Protein AF-A0A535Y2P1-F1 (afdb_monomer_lite)

pLDDT: mean 76.42, std 15.9, range [45.28, 95.25]

Foldseek 3Di:
DPDPPVVVVVVVVVVVVVVVVVVVVVVVVVVVVVPPPPPPPPPDDPCPDPDDDDDADPCQCPDPDPVSNVVRVVVVVVSVVVVVD

Sequence (85 aa):
MLGFGRQLSFGLAGWLWADLLLGLFAIFLAANAAVTPNVPQRAGVDPKPIELRIPVSGAALLSTDQGTVQREQARIATALAAQVL

Structure (mmCIF, N/CA/C/O backbone):
data_AF-A0A535Y2P1-F1
#
_entry.id   AF-A0A535Y2P1-F1
#
loop_
_atom_site.group_PDB
_atom_site.id
_atom_site.type_symbol
_atom_site.label_atom_id
_atom_site.label_alt_id
_atom_site.label_comp_id
_atom_site.label_asym_id
_atom_site.label_entity_id
_atom_site.label_seq_id
_atom_site.pdbx_PDB_ins_code
_atom_site.Cartn_x
_atom_site.Cartn_y
_atom_site.Cartn_z
_atom_site.occupancy
_atom_site.B_iso_or_equiv
_atom_site.auth_seq_id
_atom_site.auth_comp_id
_atom_site.auth_asym_id
_atom_site.auth_atom_id
_atom_site.pdbx_PDB_model_num
ATOM 1 N N . MET A 1 1 ? 40.386 -19.603 -32.909 1.00 45.28 1 MET A N 1
ATOM 2 C CA . MET A 1 1 ? 39.565 -20.013 -31.747 1.00 45.28 1 MET A CA 1
ATOM 3 C C . MET A 1 1 ? 39.442 -18.825 -30.799 1.00 45.28 1 MET A C 1
ATOM 5 O O . MET A 1 1 ? 40.378 -18.587 -30.061 1.00 45.28 1 MET A O 1
ATOM 9 N N . LEU A 1 2 ? 38.372 -18.025 -30.870 1.00 49.44 2 LEU A N 1
ATOM 10 C CA . LEU A 1 2 ? 38.122 -16.889 -29.958 1.00 49.44 2 LEU A CA 1
ATOM 11 C C . LEU A 1 2 ? 36.645 -16.482 -30.094 1.00 49.44 2 LEU A C 1
ATOM 13 O O . LEU A 1 2 ? 36.285 -15.660 -30.928 1.00 49.44 2 LEU A O 1
ATOM 17 N N . GLY A 1 3 ? 35.769 -17.126 -29.324 1.00 52.03 3 GLY A N 1
ATOM 18 C CA . GLY A 1 3 ? 34.323 -16.863 -29.384 1.00 52.03 3 GLY A CA 1
ATOM 19 C C . GLY A 1 3 ? 33.524 -17.315 -28.161 1.00 52.03 3 GLY A C 1
ATOM 20 O O . GLY A 1 3 ? 32.448 -16.789 -27.922 1.00 52.03 3 GLY A O 1
ATOM 21 N N . PHE A 1 4 ? 34.068 -18.207 -27.330 1.00 54.25 4 PHE A N 1
ATOM 22 C CA . PHE A 1 4 ? 33.335 -18.810 -26.210 1.00 54.25 4 PHE A CA 1
ATOM 23 C C . PHE A 1 4 ? 33.244 -17.945 -24.936 1.00 54.25 4 PHE A C 1
ATOM 25 O O . PHE A 1 4 ? 32.382 -18.189 -24.100 1.00 54.25 4 PHE A O 1
ATOM 32 N N . GLY A 1 5 ? 34.075 -16.908 -24.773 1.00 52.53 5 GLY A N 1
ATOM 33 C CA . GLY A 1 5 ? 34.152 -16.148 -23.512 1.00 52.53 5 GLY A CA 1
ATOM 34 C C . GLY A 1 5 ? 32.976 -15.199 -23.233 1.00 52.53 5 GLY A C 1
ATOM 35 O O . GLY A 1 5 ? 32.528 -15.099 -22.097 1.00 52.53 5 GLY A O 1
ATOM 36 N N . ARG A 1 6 ? 32.434 -14.526 -24.260 1.00 54.00 6 ARG A N 1
ATOM 37 C CA . ARG A 1 6 ? 31.320 -13.565 -24.088 1.00 54.00 6 ARG A CA 1
ATOM 38 C C . ARG A 1 6 ? 29.966 -14.240 -23.866 1.00 54.00 6 ARG A C 1
ATOM 40 O O . ARG A 1 6 ? 29.121 -13.692 -23.175 1.00 54.00 6 ARG A O 1
ATOM 47 N N . GLN A 1 7 ? 29.743 -15.420 -24.438 1.00 54.03 7 GLN A N 1
ATOM 48 C CA . GLN A 1 7 ? 28.485 -16.151 -24.249 1.00 54.03 7 GLN A CA 1
ATOM 49 C C . GLN A 1 7 ? 28.404 -16.785 -22.852 1.00 54.03 7 GLN A C 1
ATOM 51 O O . GLN A 1 7 ? 27.345 -16.744 -22.231 1.00 54.03 7 GLN A O 1
ATOM 56 N N . LEU A 1 8 ? 29.532 -17.271 -22.314 1.00 55.91 8 LEU A N 1
ATOM 57 C CA . LEU A 1 8 ? 29.617 -17.780 -20.940 1.00 55.91 8 LEU A CA 1
ATOM 58 C C . LEU A 1 8 ? 29.356 -16.684 -19.891 1.00 55.91 8 LEU A C 1
ATOM 60 O O . LEU A 1 8 ? 28.665 -16.948 -18.910 1.00 55.91 8 LEU A O 1
ATOM 64 N N . SER A 1 9 ? 29.828 -15.448 -20.106 1.00 59.22 9 SER A N 1
ATOM 65 C CA . SER A 1 9 ? 29.586 -14.336 -19.170 1.00 59.22 9 SER A CA 1
ATOM 66 C C . SER A 1 9 ? 28.124 -13.876 -19.131 1.00 59.22 9 SER A C 1
ATOM 68 O O . SER A 1 9 ? 27.614 -13.575 -18.056 1.00 59.22 9 SER A O 1
ATOM 70 N N . PHE A 1 10 ? 27.425 -13.851 -20.274 1.00 59.38 10 PHE A N 1
ATOM 71 C CA . PHE A 1 10 ? 25.992 -13.521 -20.310 1.00 59.38 10 PHE A CA 1
ATOM 72 C C . PHE A 1 10 ? 25.123 -14.639 -19.719 1.00 59.38 10 PHE A C 1
ATOM 74 O O . PHE A 1 10 ? 24.147 -14.343 -19.034 1.00 59.38 10 PHE A O 1
ATOM 81 N N . GLY A 1 11 ? 25.498 -15.906 -19.930 1.00 68.00 11 GLY A N 1
ATOM 82 C CA . GLY A 1 11 ? 24.821 -17.050 -19.315 1.00 68.00 11 GLY A CA 1
ATOM 83 C C . GLY A 1 11 ? 24.962 -17.071 -17.791 1.00 68.00 11 GLY A C 1
ATOM 84 O O . GLY A 1 11 ? 23.964 -17.237 -17.095 1.00 68.00 11 GLY A O 1
ATOM 85 N N . LEU A 1 12 ? 26.170 -16.824 -17.265 1.00 72.19 12 LEU A N 1
ATOM 86 C CA . LEU A 1 12 ? 26.402 -16.734 -15.817 1.00 72.19 12 LEU A CA 1
ATOM 87 C C . LEU A 1 12 ? 25.661 -15.554 -15.186 1.00 72.19 12 LEU A C 1
ATOM 89 O O . LEU A 1 12 ? 25.028 -15.718 -14.148 1.00 72.19 12 LEU A O 1
ATOM 93 N N . ALA A 1 13 ? 25.727 -14.375 -15.811 1.00 79.50 13 ALA A N 1
ATOM 94 C CA . ALA A 1 13 ? 25.014 -13.203 -15.318 1.00 79.50 13 ALA A CA 1
ATOM 95 C C . ALA A 1 13 ? 23.497 -13.443 -15.318 1.00 79.50 13 ALA A C 1
ATOM 97 O O . ALA A 1 13 ? 22.835 -13.144 -14.329 1.00 79.50 13 ALA A O 1
ATOM 98 N N . GLY A 1 14 ? 22.950 -14.031 -16.387 1.00 83.31 14 GLY A N 1
ATOM 99 C CA . GLY A 1 14 ? 21.529 -14.375 -16.470 1.00 83.31 14 GLY A CA 1
ATOM 100 C C . GLY A 1 14 ? 21.097 -15.394 -15.414 1.00 83.31 14 GLY A C 1
ATOM 101 O O . GLY A 1 14 ? 20.043 -15.233 -14.803 1.00 83.31 14 GLY A O 1
ATOM 102 N N . TRP A 1 15 ? 21.928 -16.404 -15.150 1.00 87.44 15 TRP A N 1
ATOM 103 C CA . TRP A 1 15 ? 21.665 -17.397 -14.110 1.00 87.44 15 TRP A CA 1
ATOM 104 C C . TRP A 1 15 ? 21.702 -16.790 -12.699 1.00 87.44 15 TRP A C 1
ATOM 106 O O . TRP A 1 15 ? 20.791 -17.025 -11.909 1.00 87.44 15 TRP A O 1
ATOM 116 N N . LEU A 1 16 ? 22.688 -15.933 -12.412 1.00 87.69 16 LEU A N 1
ATOM 117 C CA . LEU A 1 16 ? 22.784 -15.207 -11.142 1.00 87.69 16 LEU A CA 1
ATOM 118 C C . LEU A 1 16 ? 21.566 -14.296 -10.913 1.00 87.69 16 LEU A C 1
ATOM 120 O O . LEU A 1 16 ? 21.025 -14.235 -9.812 1.00 87.69 16 LEU A O 1
ATOM 124 N N . TRP A 1 17 ? 21.110 -13.604 -11.960 1.00 92.44 17 TRP A N 1
ATOM 125 C CA . TRP A 1 17 ? 19.909 -12.773 -11.889 1.00 92.44 17 TRP A CA 1
ATOM 126 C C . TRP A 1 17 ? 18.648 -13.592 -11.616 1.00 92.44 17 TRP A C 1
ATOM 128 O O . TRP A 1 17 ? 17.811 -13.154 -10.831 1.00 92.44 17 TRP A O 1
ATOM 138 N N . ALA A 1 18 ? 18.512 -14.772 -12.22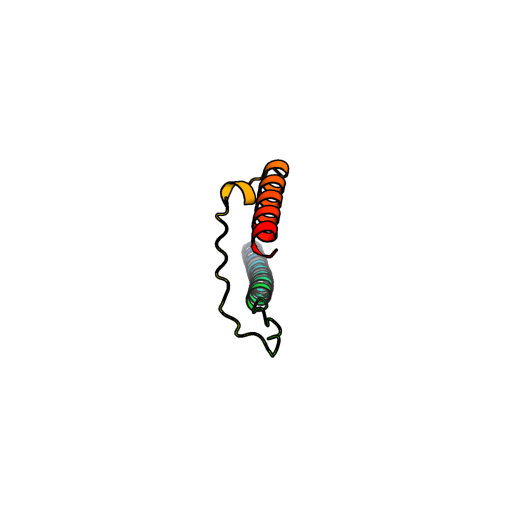5 1.00 90.62 18 ALA A N 1
ATOM 139 C CA . ALA A 1 18 ? 17.377 -15.654 -11.967 1.00 90.62 18 ALA A CA 1
ATOM 140 C C . ALA A 1 18 ? 17.326 -16.100 -10.496 1.00 90.62 18 ALA A C 1
ATOM 142 O O . ALA A 1 18 ? 16.250 -16.076 -9.899 1.00 90.62 18 ALA A O 1
ATOM 143 N N . ASP A 1 19 ? 18.475 -16.433 -9.902 1.00 91.50 19 ASP A N 1
ATOM 144 C CA . ASP A 1 19 ? 18.564 -16.838 -8.494 1.00 91.50 19 ASP A CA 1
ATOM 145 C C . ASP A 1 19 ? 18.230 -15.681 -7.536 1.00 91.50 19 ASP A C 1
ATOM 147 O O . ASP A 1 19 ? 17.413 -15.829 -6.627 1.00 91.50 19 ASP A O 1
ATOM 151 N N . LEU A 1 20 ? 18.758 -14.480 -7.804 1.00 91.38 20 LEU A N 1
ATOM 152 C CA . LEU A 1 20 ? 18.438 -13.278 -7.025 1.00 91.38 20 LEU A CA 1
ATOM 153 C C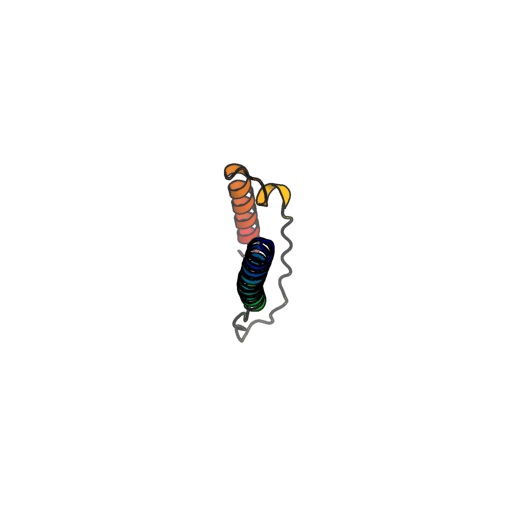 . LEU A 1 20 ? 16.949 -12.909 -7.097 1.00 91.38 20 LEU A C 1
ATOM 155 O O . LEU A 1 20 ? 16.346 -12.571 -6.076 1.00 91.38 20 LEU A O 1
ATOM 159 N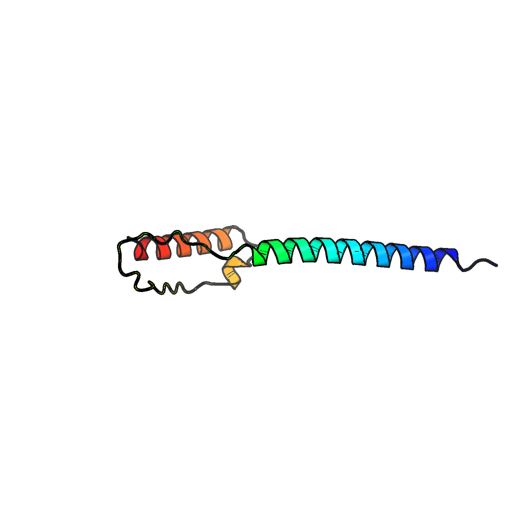 N . LEU A 1 21 ? 16.343 -12.981 -8.287 1.00 95.25 21 LEU A N 1
ATOM 160 C CA . LEU A 1 21 ? 14.917 -12.694 -8.472 1.00 95.25 21 LEU A CA 1
ATOM 161 C C . LEU A 1 21 ? 14.040 -13.742 -7.783 1.00 95.25 21 LEU A C 1
ATOM 163 O O . LEU A 1 21 ? 13.043 -13.381 -7.157 1.00 95.25 21 LEU A O 1
ATOM 167 N N . LEU A 1 22 ? 14.420 -15.020 -7.858 1.00 94.69 22 LEU A N 1
ATOM 168 C CA . LEU A 1 22 ? 13.705 -16.104 -7.191 1.00 94.69 22 LEU A CA 1
ATOM 169 C C . LEU A 1 22 ? 13.784 -15.973 -5.665 1.00 94.69 22 LEU A C 1
ATOM 171 O O . LEU A 1 22 ? 12.759 -16.088 -4.990 1.00 94.69 22 LEU A O 1
ATOM 175 N N . GLY A 1 23 ? 14.969 -15.679 -5.122 1.00 92.88 23 GLY A N 1
ATOM 176 C CA . GLY A 1 23 ? 15.161 -15.448 -3.691 1.00 92.88 23 GLY A CA 1
ATOM 177 C C . GLY A 1 23 ? 14.341 -14.262 -3.182 1.00 92.88 23 GLY A C 1
ATOM 178 O O . GLY A 1 23 ? 13.634 -14.377 -2.179 1.00 92.88 23 GLY A O 1
ATOM 179 N N . LEU A 1 24 ? 14.359 -13.144 -3.914 1.00 94.94 24 LEU A N 1
ATOM 180 C CA . LEU A 1 24 ? 13.569 -11.963 -3.569 1.00 94.94 24 LEU A CA 1
ATOM 181 C C . LEU A 1 24 ? 12.061 -12.259 -3.619 1.00 94.94 24 LEU A C 1
ATOM 183 O O . LEU A 1 24 ? 11.332 -11.913 -2.688 1.00 94.94 24 LEU A O 1
ATOM 187 N N . PHE A 1 25 ? 11.594 -12.944 -4.666 1.00 93.50 25 PHE A N 1
ATOM 188 C CA . PHE A 1 25 ? 10.198 -13.361 -4.799 1.00 93.50 25 PHE A CA 1
ATOM 189 C C . PHE A 1 25 ? 9.748 -14.258 -3.638 1.00 93.50 25 PHE A C 1
ATOM 191 O O . PHE A 1 25 ? 8.684 -14.019 -3.066 1.00 93.50 25 PHE A O 1
ATOM 198 N N . ALA A 1 26 ? 10.558 -15.245 -3.245 1.00 93.06 26 ALA A N 1
ATOM 199 C CA . ALA A 1 26 ? 10.235 -16.152 -2.144 1.00 93.06 26 ALA A CA 1
ATOM 200 C C . ALA A 1 26 ? 10.079 -15.416 -0.801 1.00 93.06 26 ALA A C 1
ATOM 202 O O . ALA A 1 26 ? 9.159 -15.722 -0.041 1.00 93.06 26 ALA A O 1
ATOM 203 N N . ILE A 1 27 ? 10.920 -14.411 -0.528 1.00 89.12 27 ILE A N 1
ATOM 204 C CA . ILE A 1 27 ? 10.820 -13.574 0.679 1.00 89.12 27 ILE A CA 1
ATOM 205 C C . ILE A 1 27 ? 9.500 -12.796 0.687 1.00 89.12 27 ILE A C 1
ATOM 207 O O . ILE A 1 27 ? 8.774 -12.822 1.682 1.00 89.12 27 ILE A O 1
ATOM 211 N N . PHE A 1 28 ? 9.155 -12.137 -0.424 1.00 89.44 28 PHE A N 1
ATOM 212 C CA . PHE A 1 28 ? 7.890 -11.408 -0.528 1.00 89.44 28 PHE A CA 1
ATOM 213 C C . PHE A 1 28 ? 6.675 -12.338 -0.445 1.00 89.44 28 PHE A C 1
ATOM 215 O O . PHE A 1 28 ? 5.679 -11.981 0.186 1.00 89.44 28 PHE A O 1
ATOM 2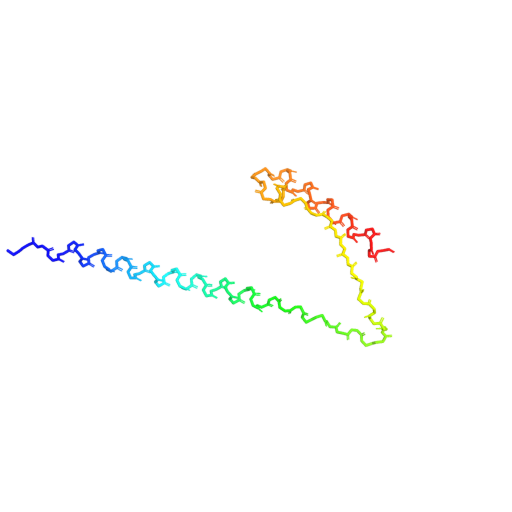22 N N . LEU A 1 29 ? 6.745 -13.533 -1.035 1.00 91.75 29 LEU A N 1
ATOM 223 C CA . LEU A 1 29 ? 5.677 -14.527 -0.960 1.00 91.75 29 LEU A CA 1
ATOM 224 C C . LEU A 1 29 ? 5.467 -15.015 0.480 1.00 91.75 29 LEU A C 1
ATOM 226 O O . LEU A 1 29 ? 4.332 -15.047 0.951 1.00 91.75 29 LEU A O 1
ATOM 230 N N . ALA A 1 30 ? 6.548 -15.327 1.199 1.00 85.00 30 ALA A N 1
ATOM 231 C CA . ALA A 1 30 ? 6.491 -15.731 2.602 1.00 85.00 30 ALA A CA 1
ATOM 232 C C . ALA A 1 30 ? 5.949 -14.611 3.505 1.00 85.00 30 ALA A C 1
ATOM 234 O O . ALA A 1 30 ? 5.115 -14.868 4.373 1.00 85.00 30 ALA A O 1
ATOM 235 N N . ALA A 1 31 ? 6.363 -13.363 3.272 1.00 79.06 31 ALA A N 1
ATOM 236 C CA . ALA A 1 31 ? 5.857 -12.209 4.010 1.00 79.06 31 ALA A CA 1
ATOM 237 C C . ALA A 1 31 ? 4.348 -11.992 3.794 1.00 79.06 31 ALA A C 1
ATOM 239 O O . ALA A 1 31 ? 3.637 -11.690 4.748 1.00 79.06 31 ALA A O 1
ATOM 240 N N . ASN A 1 32 ? 3.844 -12.195 2.571 1.00 76.56 32 ASN A N 1
ATOM 241 C CA . ASN A 1 32 ? 2.407 -12.113 2.286 1.00 76.56 32 ASN A CA 1
ATOM 242 C C . ASN A 1 32 ? 1.625 -13.299 2.872 1.00 76.56 32 ASN A C 1
ATOM 244 O O . ASN A 1 32 ? 0.523 -13.111 3.380 1.00 76.56 32 ASN A O 1
ATOM 248 N N . ALA A 1 33 ? 2.192 -14.508 2.851 1.00 68.44 33 ALA A N 1
ATOM 249 C CA . ALA A 1 33 ? 1.564 -15.692 3.438 1.00 68.44 33 ALA A CA 1
ATOM 250 C C . ALA A 1 33 ? 1.483 -15.631 4.976 1.00 68.44 33 ALA A C 1
ATOM 252 O O . ALA A 1 33 ? 0.581 -16.220 5.565 1.00 68.44 33 ALA A O 1
ATOM 253 N N . ALA A 1 34 ? 2.389 -14.897 5.632 1.00 60.22 34 ALA A N 1
ATOM 254 C CA . ALA A 1 34 ? 2.387 -14.703 7.083 1.00 60.22 34 ALA A CA 1
ATOM 255 C C . ALA A 1 34 ? 1.272 -13.762 7.587 1.00 60.22 34 ALA A C 1
ATOM 257 O O . ALA A 1 34 ? 1.052 -13.669 8.796 1.00 60.22 34 ALA A O 1
ATOM 258 N N . VAL A 1 35 ? 0.530 -13.094 6.695 1.00 54.56 35 VAL A N 1
ATOM 259 C CA . VAL A 1 35 ? -0.631 -12.263 7.053 1.00 54.56 35 VAL A CA 1
ATOM 260 C C . VAL A 1 35 ? -1.898 -13.124 7.137 1.00 54.56 35 VAL A C 1
ATOM 262 O O . VAL A 1 35 ? -2.907 -12.859 6.492 1.00 54.56 35 VAL A O 1
ATOM 265 N N . THR A 1 36 ? -1.877 -14.172 7.955 1.00 55.00 36 THR A N 1
ATOM 266 C CA . THR A 1 36 ? -3.117 -14.704 8.536 1.00 55.00 36 THR A CA 1
ATOM 267 C C . THR A 1 36 ? -3.289 -14.051 9.899 1.00 55.00 36 THR A C 1
ATOM 269 O O . THR A 1 36 ? -2.520 -14.363 10.812 1.00 55.00 36 THR A O 1
ATOM 272 N N . PRO A 1 37 ? -4.250 -13.126 10.072 1.00 56.81 37 PRO A N 1
ATOM 273 C CA . PRO A 1 37 ? -4.507 -12.545 11.374 1.00 56.81 37 PRO A CA 1
ATOM 274 C C . PRO A 1 37 ? -5.113 -13.632 12.264 1.00 56.81 37 PRO A C 1
ATOM 276 O O . PRO A 1 37 ? -6.317 -13.875 12.239 1.00 56.81 37 PRO A O 1
ATOM 279 N N . ASN A 1 38 ? -4.282 -14.279 13.082 1.00 58.34 38 ASN A N 1
ATOM 280 C CA . ASN A 1 38 ? -4.769 -14.973 14.267 1.00 58.34 38 ASN A CA 1
ATOM 281 C C . ASN A 1 38 ? -5.205 -13.899 15.262 1.00 58.34 38 ASN A C 1
ATOM 283 O O . ASN A 1 38 ? -4.455 -13.494 16.149 1.00 58.34 38 ASN A O 1
ATOM 287 N N . VAL A 1 39 ? -6.418 -13.388 15.062 1.00 58.91 39 VAL A N 1
ATOM 288 C CA . VAL A 1 39 ? -7.086 -12.538 16.039 1.00 58.91 39 VAL A CA 1
ATOM 289 C C . VAL A 1 39 ? -7.285 -13.404 17.285 1.00 58.91 39 VAL A C 1
ATOM 291 O O . VAL A 1 39 ? -7.946 -14.439 17.183 1.00 58.91 39 VAL A O 1
ATOM 294 N N . PRO A 1 40 ? -6.718 -13.050 18.452 1.00 55.25 40 PRO A N 1
ATOM 295 C CA . PRO A 1 40 ? -6.998 -13.787 19.672 1.00 55.25 40 PRO A CA 1
ATOM 296 C C . PRO A 1 40 ? -8.500 -13.684 19.939 1.00 55.25 40 PRO A C 1
ATOM 298 O O . PRO A 1 40 ? -9.038 -12.604 20.188 1.00 55.25 40 PRO A O 1
ATOM 301 N N . GLN A 1 41 ? -9.186 -14.818 19.812 1.00 50.97 41 GLN A N 1
ATOM 302 C CA . GLN A 1 41 ? -10.623 -14.917 19.995 1.00 50.97 41 GLN A CA 1
ATOM 303 C C . GLN A 1 41 ? -10.909 -14.640 21.472 1.00 50.97 41 GLN A C 1
ATOM 305 O O . GLN A 1 41 ? -10.640 -15.463 22.349 1.00 50.97 41 GLN A O 1
ATOM 310 N N . ARG A 1 42 ? -11.377 -13.426 21.768 1.00 53.84 42 ARG A N 1
ATOM 311 C CA . ARG A 1 42 ? -11.765 -13.027 23.119 1.00 53.84 42 ARG A CA 1
ATOM 312 C C . ARG A 1 42 ? -12.976 -13.871 23.507 1.00 53.84 42 ARG A C 1
ATOM 314 O O . ARG A 1 42 ? -14.075 -13.641 23.013 1.00 53.84 42 ARG A O 1
ATOM 321 N N . ALA A 1 43 ? -12.762 -14.880 24.346 1.00 54.16 43 ALA A N 1
ATOM 322 C CA . ALA A 1 43 ? -13.834 -15.717 24.858 1.00 54.16 43 ALA A CA 1
ATOM 323 C C . ALA A 1 43 ? -14.839 -14.838 25.626 1.00 54.16 43 ALA A C 1
ATOM 325 O O . ALA A 1 43 ? -14.476 -14.233 26.634 1.00 54.16 43 ALA A O 1
ATOM 326 N N . GLY A 1 44 ? -16.079 -14.739 25.132 1.00 52.41 44 GLY A N 1
ATOM 327 C CA . GLY A 1 44 ? -17.202 -14.178 25.895 1.00 52.41 44 GLY A CA 1
ATOM 328 C C . GLY A 1 44 ? -18.116 -13.159 25.204 1.00 52.41 44 GLY A C 1
ATOM 329 O O . GLY A 1 44 ? -19.094 -12.757 25.823 1.00 52.41 44 GLY A O 1
ATOM 330 N N . VAL A 1 45 ? -17.867 -12.742 23.961 1.00 54.16 45 VAL A N 1
ATOM 331 C CA . VAL A 1 45 ? -18.787 -11.856 23.217 1.00 54.16 45 VAL A CA 1
ATOM 332 C C . VAL A 1 45 ? -19.150 -12.554 21.918 1.00 54.16 45 VAL A C 1
ATOM 334 O O . VAL A 1 45 ? -18.235 -12.944 21.200 1.00 54.16 45 VAL A O 1
ATOM 337 N N . ASP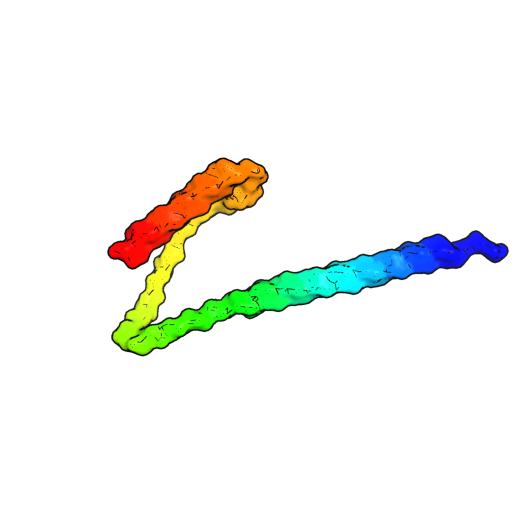 A 1 46 ? -20.444 -12.740 21.637 1.00 57.12 46 ASP A N 1
ATOM 338 C CA . ASP A 1 46 ? -20.923 -13.226 20.337 1.00 57.12 46 ASP A CA 1
ATOM 339 C C . ASP A 1 46 ? -20.338 -12.317 19.241 1.00 57.12 46 ASP A C 1
ATOM 341 O O . ASP A 1 46 ? -20.734 -11.148 19.141 1.00 57.12 46 ASP A O 1
ATOM 345 N N . PRO A 1 47 ? -19.317 -12.770 18.489 1.00 59.56 47 PRO A N 1
ATOM 346 C CA . PRO A 1 47 ? -18.578 -11.904 17.601 1.00 59.56 47 PRO A CA 1
ATOM 347 C C . PRO A 1 47 ? -19.372 -11.839 16.309 1.00 59.56 47 PRO A C 1
ATOM 349 O O . PRO A 1 47 ? -19.043 -12.501 15.327 1.00 59.56 47 PRO A O 1
ATOM 352 N N . LYS A 1 48 ? -20.443 -11.045 16.295 1.00 62.84 48 LYS A N 1
ATOM 353 C CA . LYS A 1 48 ? -21.044 -10.664 15.024 1.00 62.84 48 LYS A CA 1
ATOM 354 C C . LYS A 1 48 ? -19.974 -9.860 14.275 1.00 62.84 48 LYS A C 1
ATOM 356 O O . LYS A 1 48 ? -19.538 -8.835 14.806 1.00 62.84 48 LYS A O 1
ATOM 361 N N . PRO A 1 49 ? -19.484 -10.322 13.111 1.00 63.69 49 PRO A N 1
ATOM 362 C CA . PRO A 1 49 ? -18.410 -9.632 12.414 1.00 63.69 49 PRO A CA 1
ATOM 363 C C . PRO A 1 49 ? -18.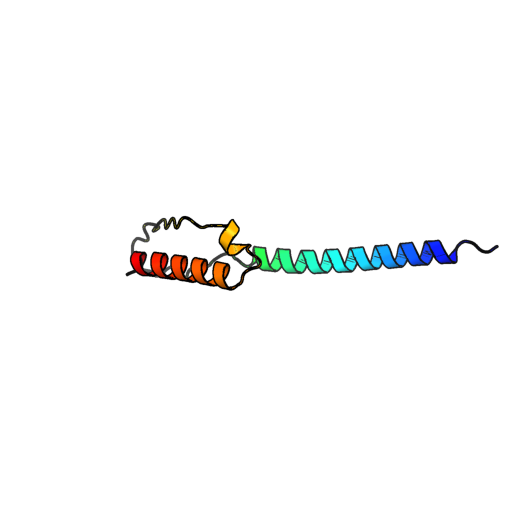856 -8.205 12.107 1.00 63.69 49 PRO A C 1
ATOM 365 O O . PRO A 1 49 ? -19.880 -7.998 11.454 1.00 63.69 49 PRO A O 1
ATOM 368 N N . ILE A 1 50 ? -18.114 -7.217 12.601 1.00 66.00 50 ILE A N 1
ATOM 369 C CA . ILE A 1 50 ? -18.320 -5.829 12.199 1.00 66.00 50 ILE A CA 1
ATOM 370 C C . ILE A 1 50 ? -17.684 -5.704 10.814 1.00 66.00 50 ILE A C 1
ATOM 372 O O . ILE A 1 50 ? -16.465 -5.593 10.687 1.00 66.00 50 ILE A O 1
ATOM 376 N N . GLU A 1 51 ? -18.501 -5.788 9.764 1.00 68.00 51 GLU A N 1
ATOM 377 C CA . GLU A 1 51 ? -18.048 -5.486 8.406 1.00 68.00 51 GLU A CA 1
ATOM 378 C C . GLU A 1 51 ? -17.809 -3.979 8.279 1.00 68.00 51 GLU A C 1
ATOM 380 O O . GLU A 1 51 ? -18.744 -3.191 8.132 1.00 68.00 51 GLU A O 1
ATOM 385 N N . LEU A 1 52 ? -16.541 -3.574 8.330 1.00 72.56 52 LEU A N 1
ATOM 386 C CA . LEU A 1 52 ? -16.137 -2.190 8.120 1.00 72.56 52 LEU A CA 1
ATOM 387 C C . LEU A 1 52 ? -15.805 -1.960 6.641 1.00 72.56 52 LEU A C 1
ATOM 389 O O . LEU A 1 52 ? -14.926 -2.618 6.083 1.00 72.56 52 LEU A O 1
ATOM 393 N N . ARG A 1 53 ? -16.481 -1.004 5.998 1.00 78.56 53 ARG A N 1
ATOM 394 C CA . ARG A 1 53 ? -16.204 -0.608 4.608 1.00 78.56 53 ARG A CA 1
ATOM 395 C C . ARG A 1 53 ? -15.831 0.864 4.562 1.00 78.56 53 ARG A C 1
ATOM 397 O O . ARG A 1 53 ? -16.700 1.730 4.574 1.00 78.56 53 ARG A O 1
ATOM 404 N N . ILE A 1 54 ? -14.533 1.140 4.486 1.00 80.75 54 ILE A N 1
ATOM 405 C CA . ILE A 1 54 ? -14.015 2.495 4.295 1.00 80.75 54 ILE A CA 1
ATOM 406 C C . ILE A 1 54 ? -13.703 2.658 2.802 1.00 80.75 54 ILE A C 1
ATOM 408 O O . ILE A 1 54 ? -12.872 1.911 2.286 1.00 80.75 54 ILE A O 1
ATOM 412 N N . PRO A 1 55 ? -14.343 3.592 2.075 1.00 84.62 55 PRO A N 1
ATOM 413 C CA . PRO A 1 55 ? -13.977 3.869 0.689 1.00 84.62 55 PRO A CA 1
ATOM 414 C C . PRO A 1 55 ? -12.567 4.459 0.668 1.00 84.62 55 PRO A C 1
ATOM 416 O O . PRO A 1 55 ? -12.315 5.421 1.389 1.00 84.62 55 PRO A O 1
ATOM 419 N N . VAL A 1 56 ? -11.657 3.892 -0.127 1.00 88.12 56 VAL A N 1
ATOM 420 C CA . VAL A 1 56 ? -10.238 4.284 -0.174 1.00 88.12 56 VAL A CA 1
ATOM 421 C C . VAL A 1 56 ? -9.889 4.853 -1.545 1.00 88.12 56 VAL A C 1
ATOM 423 O O . VAL A 1 56 ? -10.251 4.268 -2.568 1.00 88.12 56 VAL A O 1
ATOM 426 N N . SER A 1 57 ? -9.148 5.962 -1.582 1.00 89.19 57 SER A N 1
ATOM 427 C CA . SER A 1 57 ? -8.596 6.482 -2.836 1.00 89.19 57 SER A CA 1
ATOM 428 C C . SER A 1 57 ? -7.236 5.851 -3.138 1.00 89.19 57 SER A C 1
ATOM 430 O O . SER A 1 57 ? -6.198 6.291 -2.644 1.00 89.19 57 SER A O 1
ATOM 432 N N . GLY A 1 58 ? -7.227 4.828 -3.997 1.00 84.44 58 GLY A N 1
ATOM 433 C CA . GLY A 1 58 ? -5.988 4.173 -4.436 1.00 84.44 58 GLY A CA 1
ATOM 434 C C . GLY A 1 58 ? -5.021 5.126 -5.148 1.00 84.44 58 GLY A C 1
ATOM 435 O O . GLY A 1 58 ? -3.818 5.061 -4.923 1.00 84.44 58 GLY A O 1
ATOM 436 N N . ALA A 1 59 ? -5.540 6.072 -5.936 1.00 89.19 59 ALA A N 1
ATOM 437 C CA . ALA A 1 59 ? -4.722 7.083 -6.607 1.00 89.19 59 ALA A CA 1
ATOM 438 C C . ALA A 1 59 ? -4.029 8.033 -5.615 1.00 89.19 59 ALA A C 1
ATOM 440 O O . ALA A 1 59 ? -2.890 8.429 -5.841 1.00 89.19 59 ALA A O 1
ATOM 441 N N . ALA A 1 60 ? -4.691 8.376 -4.503 1.00 88.38 60 ALA A N 1
ATOM 442 C CA . ALA A 1 60 ? -4.087 9.209 -3.467 1.00 88.38 60 ALA A CA 1
ATOM 443 C C . ALA A 1 60 ? -3.016 8.447 -2.672 1.00 88.38 60 ALA A C 1
ATOM 445 O O . ALA A 1 60 ? -1.978 9.021 -2.356 1.00 88.38 60 ALA A O 1
ATOM 446 N N . LEU A 1 61 ? -3.236 7.157 -2.392 1.00 86.31 61 LEU A N 1
ATOM 447 C CA . LEU A 1 61 ? -2.276 6.313 -1.669 1.00 86.31 61 LEU A CA 1
ATOM 448 C C . LEU A 1 61 ? -1.040 5.940 -2.493 1.00 86.31 61 LEU A C 1
ATOM 450 O O . LEU A 1 61 ? 0.038 5.780 -1.931 1.00 86.31 61 LEU A O 1
ATOM 454 N N . LEU A 1 62 ? -1.196 5.800 -3.809 1.00 93.00 62 LEU A N 1
ATOM 455 C CA . LEU A 1 62 ? -0.107 5.491 -4.740 1.00 93.00 62 LEU A CA 1
ATOM 456 C C . LEU A 1 62 ? 0.528 6.751 -5.350 1.00 93.00 62 LEU A C 1
ATOM 458 O O . LEU A 1 62 ? 1.366 6.650 -6.245 1.00 93.00 62 LEU A O 1
ATOM 462 N N . SER A 1 63 ? 0.125 7.936 -4.888 1.00 91.38 63 SER A N 1
ATOM 463 C CA . SER A 1 63 ? 0.702 9.199 -5.335 1.00 91.38 63 SER A CA 1
ATOM 464 C C . SER A 1 63 ? 2.172 9.303 -4.926 1.00 91.38 63 SER A C 1
ATOM 466 O O . SER A 1 63 ? 2.561 8.914 -3.826 1.00 91.38 63 SER A O 1
ATOM 468 N N . THR A 1 64 ? 2.993 9.901 -5.787 1.00 93.25 64 THR A N 1
ATOM 469 C CA . THR A 1 64 ? 4.380 10.262 -5.458 1.00 93.25 64 THR A CA 1
ATOM 470 C C . THR A 1 64 ? 4.467 11.482 -4.534 1.00 93.25 64 THR A C 1
ATOM 472 O O . THR A 1 64 ? 5.539 11.784 -4.015 1.00 93.25 64 THR A O 1
ATOM 475 N N . ASP A 1 65 ? 3.359 12.200 -4.330 1.00 92.94 65 ASP A N 1
ATOM 476 C CA . ASP A 1 65 ? 3.268 13.314 -3.386 1.00 92.94 65 ASP A CA 1
ATOM 477 C C . ASP A 1 65 ? 2.945 12.809 -1.970 1.00 92.94 65 ASP A C 1
ATOM 479 O O . ASP A 1 65 ? 1.811 12.423 -1.667 1.00 92.94 65 ASP A O 1
ATOM 483 N N . GLN A 1 66 ? 3.935 12.889 -1.075 1.00 90.75 66 GLN A N 1
ATOM 484 C CA . GLN A 1 66 ? 3.784 12.489 0.326 1.00 90.75 66 GLN A CA 1
ATOM 485 C C . GLN A 1 66 ? 2.692 13.269 1.066 1.00 90.75 66 GLN A C 1
ATOM 487 O O . GLN A 1 66 ? 2.034 12.704 1.941 1.00 90.75 66 GLN A O 1
ATOM 492 N N . GLY A 1 67 ? 2.450 14.534 0.710 1.00 93.19 67 GLY A N 1
ATOM 493 C CA . GLY A 1 67 ? 1.393 15.328 1.336 1.00 93.19 67 GLY A CA 1
ATOM 494 C C . GLY A 1 67 ? -0.001 14.812 0.985 1.00 93.19 67 GLY A C 1
ATOM 495 O O . GLY A 1 67 ? -0.925 14.905 1.794 1.00 93.19 67 GLY A O 1
ATOM 496 N N . THR A 1 68 ? -0.171 14.255 -0.213 1.00 88.56 68 THR A N 1
ATOM 497 C CA . THR A 1 68 ? -1.422 13.615 -0.643 1.00 88.56 68 THR A CA 1
ATOM 498 C C . THR A 1 68 ? -1.620 12.260 0.039 1.00 88.56 68 THR A C 1
ATOM 500 O O . THR A 1 68 ? -2.716 11.990 0.534 1.00 88.56 68 THR A O 1
ATOM 503 N N . VAL A 1 69 ? -0.557 11.459 0.165 1.00 92.69 69 VAL A N 1
ATOM 504 C CA . VAL A 1 69 ? -0.606 10.164 0.865 1.00 92.69 69 VAL A CA 1
ATOM 505 C C . VAL A 1 69 ? -0.967 10.348 2.343 1.00 92.69 69 VAL A C 1
ATOM 507 O O . VAL A 1 69 ? -1.888 9.699 2.837 1.00 92.69 69 VAL A O 1
ATOM 510 N N . GLN A 1 70 ? -0.302 11.272 3.045 1.00 92.88 70 GLN A N 1
ATOM 511 C CA . GLN A 1 70 ? -0.544 11.515 4.474 1.00 92.88 70 GLN A CA 1
ATOM 512 C C . GLN A 1 70 ? -1.968 12.009 4.752 1.00 92.88 70 GLN A C 1
ATOM 514 O O . GLN A 1 70 ? -2.589 11.583 5.725 1.00 92.88 70 GLN A O 1
ATOM 519 N N . ARG A 1 71 ? -2.520 12.868 3.884 1.00 92.81 71 ARG A N 1
ATOM 520 C CA . ARG A 1 71 ? -3.909 13.341 4.009 1.00 92.81 71 ARG A CA 1
ATOM 521 C C . ARG A 1 71 ? -4.917 12.202 3.878 1.00 92.81 71 ARG A C 1
ATOM 523 O O . ARG A 1 71 ? -5.866 12.145 4.658 1.00 92.81 71 ARG A O 1
ATOM 530 N N . GLU A 1 72 ? -4.704 11.287 2.936 1.00 91.94 72 GLU A N 1
ATOM 531 C CA . GLU A 1 72 ? -5.599 10.141 2.762 1.00 91.94 72 GLU A CA 1
ATOM 532 C C . GLU A 1 72 ? -5.477 9.141 3.920 1.00 91.94 72 GLU A C 1
ATOM 534 O O . GLU A 1 72 ? -6.489 8.665 4.432 1.00 91.94 72 GLU A O 1
ATOM 539 N N . GLN A 1 73 ? -4.264 8.890 4.416 1.00 90.75 73 GLN A N 1
ATOM 540 C CA . GLN A 1 73 ? -4.048 8.050 5.599 1.00 90.75 73 GLN A CA 1
ATOM 541 C C . GLN A 1 73 ? -4.695 8.638 6.861 1.00 90.75 73 GLN A C 1
ATOM 543 O O . GLN A 1 73 ? -5.355 7.911 7.604 1.00 90.75 73 GLN A O 1
ATOM 548 N N . ALA A 1 74 ? -4.568 9.951 7.079 1.00 92.19 74 ALA A N 1
ATOM 549 C CA . ALA A 1 74 ? -5.216 10.636 8.195 1.00 92.19 74 ALA A CA 1
ATOM 550 C C . ALA A 1 74 ? -6.747 10.526 8.108 1.00 92.19 74 ALA A C 1
ATOM 552 O O . ALA A 1 74 ? -7.393 10.195 9.100 1.00 92.19 74 ALA A O 1
ATOM 553 N N . ARG A 1 75 ? -7.329 10.713 6.914 1.00 93.19 75 ARG A N 1
ATOM 554 C CA . ARG A 1 75 ? -8.774 10.549 6.689 1.00 93.19 75 ARG A CA 1
ATOM 555 C C . ARG A 1 75 ? -9.247 9.132 7.023 1.00 93.19 75 ARG A C 1
ATOM 557 O O . ARG A 1 75 ? -10.264 8.982 7.698 1.00 93.19 75 ARG A O 1
ATOM 564 N N . ILE A 1 76 ? -8.521 8.106 6.570 1.00 90.25 76 ILE A N 1
ATOM 565 C CA . ILE A 1 76 ? -8.839 6.698 6.864 1.00 90.25 76 ILE A CA 1
ATOM 566 C C . ILE A 1 76 ? -8.770 6.441 8.373 1.00 90.25 76 ILE A C 1
ATOM 568 O O . ILE A 1 76 ? -9.682 5.826 8.922 1.00 90.25 76 ILE A O 1
ATOM 572 N N . ALA A 1 77 ? -7.737 6.948 9.052 1.00 89.31 77 ALA A N 1
ATOM 573 C CA . ALA A 1 77 ? -7.584 6.801 10.498 1.00 89.31 77 ALA A CA 1
ATOM 574 C C . ALA A 1 77 ? -8.731 7.471 11.276 1.00 89.31 77 ALA A C 1
ATOM 576 O O . ALA A 1 77 ? -9.272 6.870 12.203 1.00 89.31 77 ALA A O 1
ATOM 577 N N . THR A 1 78 ? -9.155 8.675 10.876 1.00 89.44 78 THR A N 1
ATOM 578 C CA . THR A 1 78 ? -10.314 9.355 11.478 1.00 89.44 78 THR A CA 1
ATOM 579 C C . THR A 1 78 ? -11.615 8.592 11.229 1.00 89.44 78 THR A C 1
ATOM 581 O O . THR A 1 78 ? -12.404 8.425 12.157 1.00 89.44 78 THR A O 1
ATOM 584 N N . ALA A 1 79 ? -11.836 8.099 10.006 1.00 85.31 79 ALA A N 1
ATOM 585 C CA . ALA A 1 79 ? -13.024 7.314 9.672 1.00 85.31 79 ALA A CA 1
ATOM 586 C C . ALA A 1 79 ? -13.088 6.004 10.473 1.00 85.31 79 ALA A C 1
ATOM 588 O O . ALA A 1 79 ? -14.148 5.652 10.975 1.00 85.31 79 ALA A O 1
ATOM 589 N N . LEU A 1 80 ? -11.950 5.326 10.649 1.00 85.44 80 LEU A N 1
ATOM 590 C CA . LEU A 1 80 ? -11.843 4.125 11.475 1.00 85.44 80 LEU A CA 1
ATOM 591 C C . LEU A 1 80 ? -12.133 4.427 12.952 1.00 85.44 80 LEU A C 1
ATOM 593 O O . LEU A 1 80 ? -12.907 3.713 13.584 1.00 85.44 80 LEU A O 1
ATOM 597 N N . ALA A 1 81 ? -11.551 5.501 13.495 1.00 84.06 81 ALA A N 1
ATOM 598 C CA . ALA A 1 81 ? -11.750 5.894 14.889 1.00 84.06 81 ALA A CA 1
ATOM 599 C C . ALA A 1 81 ? -13.218 6.226 15.199 1.00 84.06 81 ALA A C 1
ATOM 601 O O . ALA A 1 81 ? -13.723 5.808 16.233 1.00 84.06 81 ALA A O 1
ATOM 602 N N . ALA A 1 82 ? -13.919 6.905 14.286 1.00 81.31 82 ALA A N 1
ATOM 603 C CA . ALA A 1 82 ? -15.335 7.250 14.441 1.00 81.31 82 ALA A CA 1
ATOM 604 C C . ALA A 1 82 ? -16.290 6.042 14.404 1.00 81.31 82 ALA A C 1
ATOM 606 O O . ALA A 1 82 ? -17.478 6.198 14.662 1.00 81.31 82 ALA A O 1
ATOM 607 N N . GLN A 1 83 ? -15.797 4.865 14.019 1.00 71.06 83 GLN A N 1
ATOM 608 C CA . GLN A 1 83 ? -16.612 3.673 13.782 1.00 71.06 83 GLN A CA 1
ATOM 609 C C . GLN A 1 83 ? -16.317 2.543 14.777 1.00 71.06 83 GLN A C 1
ATOM 611 O O . GLN A 1 83 ? -17.072 1.577 14.854 1.00 71.06 83 GLN A O 1
ATOM 616 N N . VAL A 1 84 ? -15.216 2.668 15.525 1.00 66.88 84 VAL A N 1
ATOM 617 C CA . VAL A 1 84 ? -14.791 1.755 16.598 1.00 66.88 84 VAL A CA 1
ATOM 618 C C . VAL A 1 84 ? -15.178 2.284 17.990 1.00 66.88 84 VAL A C 1
ATOM 620 O O . VAL A 1 84 ? -15.238 1.497 18.934 1.00 66.88 84 VAL A O 1
ATOM 623 N N . LEU A 1 85 ? -15.429 3.592 18.114 1.00 55.41 85 LEU A N 1
ATOM 624 C CA . LEU A 1 85 ? -15.781 4.303 19.351 1.00 55.41 85 LEU A CA 1
ATOM 625 C C . LEU A 1 85 ? -17.278 4.628 19.381 1.00 55.41 85 LEU A C 1
ATOM 627 O O . LEU A 1 85 ? -17.872 4.485 20.471 1.00 55.41 85 LEU A O 1
#

Secondary structure (DSSP, 8-state):
---HHHHHHHHHHHHHHHHHHHHHHHHHHHHHHT--------TTS------------HHHHT-S-HHHHHHHHHHHHHHHHHHH-

Radius of gyration: 24.05 Å; chains: 1; bounding box: 61×35×58 Å